Protein AF-A0A2D6LPU0-F1 (afdb_monomer)

Nearest PDB structures (foldseek):
  6i6k-assembly1_B  TM=5.327E-01  e=6.955E-02  Papaver somniferum
  7jpo-assembly1_E  TM=6.570E-01  e=1.022E+00  Homo sapiens
  8bv0-assembly2_C  TM=6.340E-01  e=9.589E-01  Solanum lycopersicum
  8s0d-assembly1_E  TM=5.247E-01  e=4.743E-01  Homo sapiens
  5aim-assembly2_B  TM=5.149E-01  e=5.391E-01  Saccharomyces cerevisiae

Structure (mmCIF, N/CA/C/O backbone):
data_AF-A0A2D6LPU0-F1
#
_entry.id   AF-A0A2D6LPU0-F1
#
loop_
_atom_site.group_PDB
_atom_site.id
_atom_site.type_symbol
_atom_site.label_atom_id
_atom_site.label_alt_id
_atom_site.label_comp_id
_atom_site.label_asym_id
_atom_site.label_entity_id
_atom_site.label_seq_id
_atom_site.pdbx_PDB_ins_code
_atom_site.Cartn_x
_atom_site.Cartn_y
_atom_site.Cartn_z
_atom_site.occupancy
_atom_site.B_iso_or_equiv
_atom_site.auth_seq_id
_atom_site.auth_comp_id
_atom_site.auth_asym_id
_atom_site.auth_atom_id
_atom_site.pdbx_PDB_model_num
ATOM 1 N N . MET A 1 1 ? 12.394 8.646 -29.395 1.00 45.28 1 MET A N 1
ATOM 2 C CA . MET A 1 1 ? 11.188 8.175 -28.687 1.00 45.28 1 MET A CA 1
ATOM 3 C C . MET A 1 1 ? 11.602 7.929 -27.256 1.00 45.28 1 MET A C 1
ATOM 5 O O . MET A 1 1 ? 12.440 7.063 -27.036 1.00 45.28 1 MET A O 1
ATOM 9 N N . GLU A 1 2 ? 11.132 8.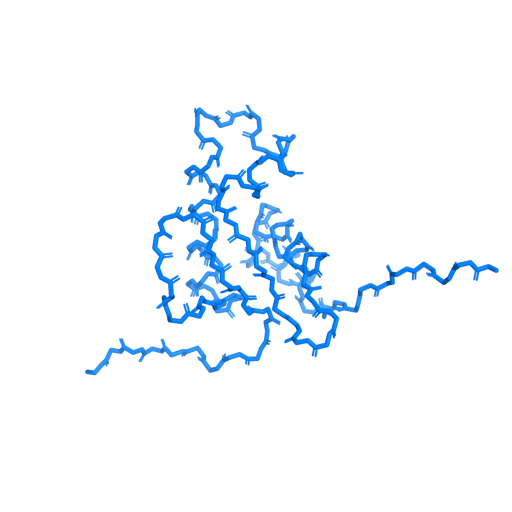753 -26.323 1.00 49.97 2 GLU A N 1
ATOM 10 C CA . GLU A 1 2 ? 11.327 8.480 -24.899 1.00 49.97 2 GLU A CA 1
ATOM 11 C C . GLU A 1 2 ? 10.611 7.172 -24.574 1.00 49.97 2 GLU A C 1
ATOM 13 O O . GLU A 1 2 ? 9.443 6.988 -24.912 1.00 49.97 2 GLU A O 1
ATOM 18 N N . ASN A 1 3 ? 11.354 6.228 -24.008 1.00 57.16 3 ASN A N 1
ATOM 19 C CA . ASN A 1 3 ? 10.808 4.956 -23.574 1.00 57.16 3 ASN A CA 1
ATOM 20 C C . ASN A 1 3 ? 9.830 5.268 -22.427 1.00 57.16 3 ASN A C 1
ATOM 22 O O . ASN A 1 3 ? 10.275 5.859 -21.440 1.00 57.16 3 ASN A O 1
ATOM 26 N N . PRO A 1 4 ? 8.523 4.967 -22.529 1.00 60.00 4 PRO A N 1
ATOM 27 C CA . PRO A 1 4 ? 7.623 5.200 -21.412 1.00 60.00 4 PRO A CA 1
ATOM 28 C C . PRO A 1 4 ? 8.135 4.386 -20.223 1.00 60.00 4 PRO A C 1
ATOM 30 O O . PRO A 1 4 ? 8.301 3.170 -20.328 1.00 60.00 4 PRO A O 1
ATOM 33 N N . ASN A 1 5 ? 8.433 5.064 -19.111 1.00 68.31 5 ASN A N 1
ATOM 34 C CA . ASN A 1 5 ? 8.839 4.414 -17.870 1.00 68.31 5 ASN A CA 1
ATOM 35 C C . ASN A 1 5 ? 7.723 3.449 -17.453 1.00 68.31 5 ASN A C 1
ATOM 37 O O . ASN A 1 5 ? 6.676 3.875 -16.967 1.00 68.31 5 ASN A O 1
ATOM 41 N N . PHE A 1 6 ? 7.922 2.157 -17.699 1.00 72.94 6 PHE A N 1
ATOM 42 C CA . PHE A 1 6 ? 6.966 1.122 -17.342 1.00 72.94 6 PHE A CA 1
ATOM 43 C C . PHE A 1 6 ? 7.362 0.494 -16.011 1.00 72.94 6 PHE A C 1
ATOM 45 O O . PHE A 1 6 ? 8.540 0.329 -15.693 1.00 72.94 6 PHE A O 1
ATOM 52 N N . ILE A 1 7 ? 6.352 0.124 -15.235 1.00 75.44 7 ILE A N 1
ATOM 53 C CA . ILE A 1 7 ? 6.516 -0.543 -13.949 1.00 75.44 7 ILE A CA 1
ATOM 54 C C . ILE A 1 7 ? 6.023 -1.970 -14.131 1.00 75.44 7 ILE A C 1
ATOM 56 O O . ILE A 1 7 ? 4.880 -2.198 -14.528 1.00 75.44 7 ILE A O 1
ATOM 60 N N . MET A 1 8 ? 6.889 -2.940 -13.849 1.00 78.44 8 MET A N 1
ATOM 61 C CA . MET A 1 8 ? 6.489 -4.342 -13.812 1.00 78.44 8 MET A CA 1
ATOM 62 C C . MET A 1 8 ? 5.819 -4.639 -12.474 1.00 78.44 8 MET A C 1
ATOM 64 O O . MET A 1 8 ? 6.423 -4.457 -11.421 1.00 78.44 8 MET A O 1
ATOM 68 N N . ILE A 1 9 ? 4.579 -5.120 -12.524 1.00 83.00 9 ILE A N 1
ATOM 69 C CA . ILE A 1 9 ? 3.790 -5.474 -11.342 1.00 83.00 9 ILE A CA 1
ATOM 70 C C . ILE A 1 9 ? 3.389 -6.946 -11.451 1.00 83.00 9 ILE A C 1
ATOM 72 O O . ILE A 1 9 ? 3.075 -7.439 -12.537 1.00 83.00 9 ILE A O 1
ATOM 76 N N . SER A 1 10 ? 3.416 -7.663 -10.327 1.00 84.69 10 SER A N 1
ATOM 77 C CA . SER A 1 10 ? 3.000 -9.066 -10.275 1.00 84.69 10 SER A CA 1
ATOM 78 C C . SER A 1 10 ? 1.510 -9.215 -10.590 1.00 84.69 10 SER A C 1
ATOM 80 O O . SER A 1 10 ? 0.682 -8.482 -10.049 1.00 84.69 10 SER A O 1
ATOM 82 N N . ARG A 1 11 ? 1.157 -10.222 -11.402 1.00 87.69 11 ARG A N 1
ATOM 83 C CA . ARG A 1 11 ? -0.247 -10.577 -11.691 1.00 87.69 11 ARG A CA 1
ATOM 84 C C . ARG A 1 11 ? -1.029 -10.922 -10.425 1.00 87.69 11 ARG A C 1
ATOM 86 O O . ARG A 1 11 ? -2.202 -10.580 -10.337 1.00 87.69 11 ARG A O 1
ATOM 93 N N . GLN A 1 12 ? -0.338 -11.478 -9.426 1.00 89.38 12 GLN A N 1
ATOM 94 C CA . GLN A 1 12 ? -0.910 -11.805 -8.123 1.00 89.38 12 GLN A CA 1
ATOM 95 C C . GLN A 1 12 ? -1.626 -10.603 -7.498 1.00 89.38 12 GLN A C 1
ATOM 97 O O . GLN A 1 12 ? -2.669 -10.774 -6.886 1.00 89.38 12 GLN A O 1
A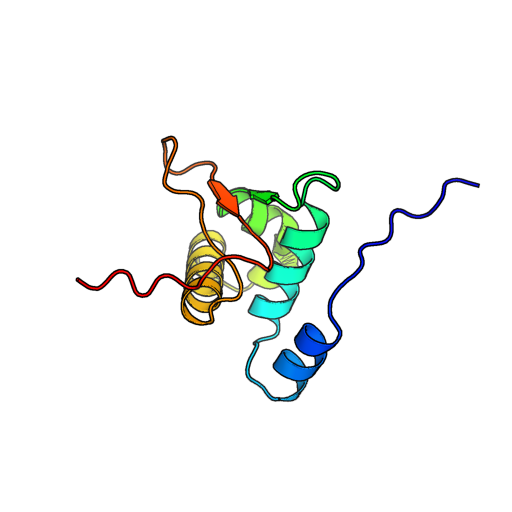TOM 102 N N . LEU A 1 13 ? -1.122 -9.380 -7.706 1.00 90.38 13 LEU A N 1
ATOM 103 C CA . LEU A 1 13 ? -1.741 -8.176 -7.155 1.00 90.38 13 LEU A CA 1
ATOM 104 C C . LEU A 1 13 ? -3.170 -7.963 -7.678 1.00 90.38 13 LEU A C 1
ATOM 106 O O . LEU A 1 13 ? -4.054 -7.551 -6.926 1.00 90.38 13 LEU A O 1
ATOM 110 N N . PHE A 1 14 ? -3.398 -8.257 -8.959 1.00 92.12 14 PHE A N 1
ATOM 111 C CA . PHE A 1 14 ? -4.731 -8.200 -9.546 1.00 92.12 14 PHE A CA 1
ATOM 112 C C . PHE A 1 14 ? -5.607 -9.343 -9.033 1.00 92.12 14 PHE A C 1
ATOM 114 O O . PHE A 1 14 ? -6.754 -9.101 -8.665 1.00 92.12 14 PHE A O 1
ATOM 121 N N . ASP A 1 15 ? -5.063 -10.556 -8.938 1.00 94.81 15 ASP A N 1
ATOM 122 C CA . ASP A 1 15 ? -5.791 -11.720 -8.420 1.00 94.81 15 ASP A CA 1
ATOM 123 C C . ASP A 1 15 ? -6.230 -11.511 -6.959 1.00 94.81 15 ASP A C 1
ATOM 125 O O . ASP A 1 15 ? -7.346 -11.861 -6.571 1.00 94.81 15 ASP A O 1
ATOM 129 N N . ASP A 1 16 ? -5.392 -10.869 -6.144 1.00 94.00 16 ASP A N 1
ATOM 130 C CA . ASP A 1 16 ? -5.695 -10.525 -4.753 1.00 94.00 16 ASP A CA 1
ATOM 131 C C . ASP A 1 16 ? -6.815 -9.483 -4.646 1.00 94.00 16 ASP A C 1
ATOM 133 O O . ASP A 1 16 ? -7.663 -9.565 -3.758 1.00 94.00 16 ASP A O 1
ATOM 137 N N . TYR A 1 17 ? -6.850 -8.508 -5.554 1.00 95.75 17 TYR A N 1
ATOM 138 C CA . TYR A 1 17 ? -7.959 -7.561 -5.641 1.00 95.75 17 TYR A CA 1
ATOM 139 C C . TYR A 1 17 ? -9.245 -8.251 -6.112 1.00 95.75 17 TYR A C 1
ATOM 141 O O . TYR A 1 17 ? -10.285 -8.128 -5.466 1.00 95.75 17 TYR A O 1
ATOM 149 N N . ALA A 1 18 ? -9.169 -9.032 -7.192 1.00 96.31 18 ALA A N 1
ATOM 150 C CA . ALA A 1 18 ? -10.311 -9.736 -7.769 1.00 96.31 18 ALA A CA 1
ATOM 151 C C . ALA A 1 18 ? -10.935 -10.748 -6.792 1.00 96.31 18 ALA A C 1
ATOM 153 O O . ALA A 1 18 ? -12.149 -10.938 -6.785 1.00 96.31 18 ALA A O 1
ATOM 154 N N . SER A 1 19 ? -10.119 -11.365 -5.935 1.00 96.31 19 SER A N 1
ATOM 155 C CA . SER A 1 19 ? -10.565 -12.287 -4.883 1.00 96.31 19 SER A CA 1
ATOM 156 C C . SER A 1 19 ? -10.993 -11.599 -3.579 1.00 96.31 19 SER A C 1
ATOM 158 O O . SER A 1 19 ? -11.387 -12.280 -2.632 1.00 96.31 19 SER A O 1
ATOM 160 N N . GLY A 1 20 ? -10.926 -10.265 -3.500 1.00 95.56 20 GLY A N 1
ATOM 161 C CA . GLY A 1 20 ? -11.320 -9.487 -2.321 1.00 95.56 20 GLY A CA 1
ATOM 162 C C . GLY A 1 20 ? -10.303 -9.490 -1.174 1.00 95.56 20 GLY A C 1
ATOM 163 O O . GLY A 1 20 ? -10.595 -8.982 -0.091 1.00 95.56 20 GLY A O 1
ATOM 164 N N . GLN A 1 21 ? -9.097 -10.025 -1.384 1.00 95.19 21 GLN A N 1
ATOM 165 C CA . GLN A 1 21 ? -8.004 -9.931 -0.412 1.00 95.19 21 GLN A CA 1
ATOM 166 C C . GLN A 1 21 ? -7.431 -8.513 -0.320 1.00 95.19 21 GLN A C 1
ATOM 168 O O . GLN A 1 21 ? -6.901 -8.141 0.733 1.00 95.19 21 GLN A O 1
ATOM 173 N N . LEU A 1 22 ? -7.550 -7.718 -1.387 1.00 96.06 22 LEU A N 1
ATOM 174 C CA . LEU A 1 22 ? -7.224 -6.293 -1.408 1.00 96.06 22 LEU A CA 1
ATOM 175 C C . LEU A 1 22 ? -8.461 -5.443 -1.682 1.00 96.06 22 LEU A C 1
ATOM 177 O O . LEU A 1 22 ? -9.262 -5.745 -2.563 1.00 96.06 22 LEU A O 1
ATOM 181 N N . THR A 1 23 ? -8.588 -4.339 -0.954 1.00 97.12 23 THR A N 1
ATOM 182 C CA . THR A 1 23 ? -9.542 -3.281 -1.291 1.00 97.12 23 THR A CA 1
ATOM 183 C C . THR A 1 23 ? -9.010 -2.429 -2.445 1.00 97.12 23 THR A C 1
ATOM 185 O O . THR A 1 23 ? -7.817 -2.435 -2.754 1.00 97.12 23 THR A O 1
ATOM 188 N N . ALA A 1 24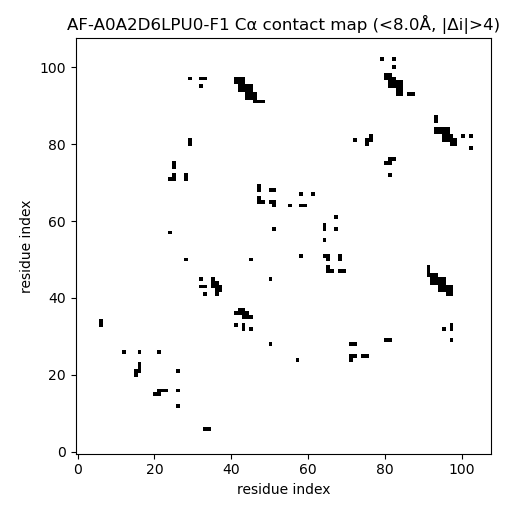 ? -9.888 -1.642 -3.071 1.00 95.75 24 ALA A N 1
ATOM 189 C CA . ALA A 1 24 ? -9.469 -0.683 -4.093 1.00 95.75 24 ALA A CA 1
ATOM 190 C C . ALA A 1 24 ? -8.448 0.334 -3.545 1.00 95.75 24 ALA A C 1
ATOM 192 O O . ALA A 1 24 ? -7.470 0.644 -4.217 1.00 95.75 24 ALA A O 1
ATOM 193 N N . GLU A 1 25 ? -8.630 0.806 -2.306 1.00 96.50 25 GLU A N 1
ATOM 194 C CA . GLU A 1 25 ? -7.696 1.745 -1.667 1.00 96.50 25 GLU A CA 1
ATOM 195 C C . GLU A 1 25 ? -6.319 1.117 -1.444 1.00 96.50 25 GLU A C 1
ATOM 197 O O . GLU A 1 25 ? -5.293 1.746 -1.697 1.00 96.50 25 GLU A O 1
ATOM 202 N N . GLU A 1 26 ? -6.297 -0.138 -0.996 1.00 96.25 26 GLU A N 1
ATOM 203 C CA . GLU A 1 26 ? -5.068 -0.903 -0.794 1.00 96.25 26 GLU A CA 1
ATOM 204 C C . GLU A 1 26 ? -4.318 -1.120 -2.109 1.00 96.25 26 GLU A C 1
ATOM 206 O O . GLU A 1 26 ? -3.107 -0.902 -2.165 1.00 96.25 26 GLU A O 1
ATOM 211 N N . LEU A 1 27 ? -5.033 -1.497 -3.173 1.00 95.50 27 LEU A N 1
ATOM 212 C CA . LEU A 1 27 ? -4.457 -1.666 -4.503 1.00 95.50 27 LEU A CA 1
ATOM 213 C C . LEU A 1 27 ? -3.845 -0.357 -5.014 1.00 95.50 27 LEU A C 1
ATOM 215 O O . LEU A 1 27 ? -2.686 -0.343 -5.423 1.00 95.50 27 LEU A O 1
ATOM 219 N N . VAL A 1 28 ? -4.595 0.747 -4.963 1.00 95.94 28 VAL A N 1
ATOM 220 C CA . VAL A 1 28 ? -4.118 2.046 -5.459 1.00 95.94 28 VAL A CA 1
ATOM 221 C C . VAL A 1 28 ? -2.903 2.528 -4.668 1.00 95.94 28 VAL A C 1
ATOM 223 O O . VAL A 1 28 ? -1.951 3.018 -5.272 1.00 95.94 28 VAL A O 1
ATOM 226 N N . ILE A 1 29 ? -2.876 2.335 -3.346 1.00 95.38 29 ILE A N 1
ATOM 227 C CA . ILE A 1 29 ? -1.695 2.668 -2.542 1.00 95.38 29 ILE A CA 1
ATOM 228 C C . ILE A 1 29 ? -0.490 1.806 -2.934 1.00 95.38 29 ILE A C 1
ATOM 230 O O . ILE A 1 29 ? 0.596 2.354 -3.097 1.00 95.38 29 ILE A O 1
ATOM 234 N N . ILE A 1 30 ? -0.643 0.493 -3.150 1.00 93.31 30 ILE A N 1
ATOM 235 C CA . ILE A 1 30 ? 0.470 -0.350 -3.625 1.00 93.31 30 ILE A CA 1
ATOM 236 C C . ILE A 1 30 ? 1.005 0.159 -4.971 1.00 93.31 30 ILE A C 1
ATOM 238 O O . ILE A 1 30 ? 2.216 0.304 -5.138 1.00 93.31 30 ILE A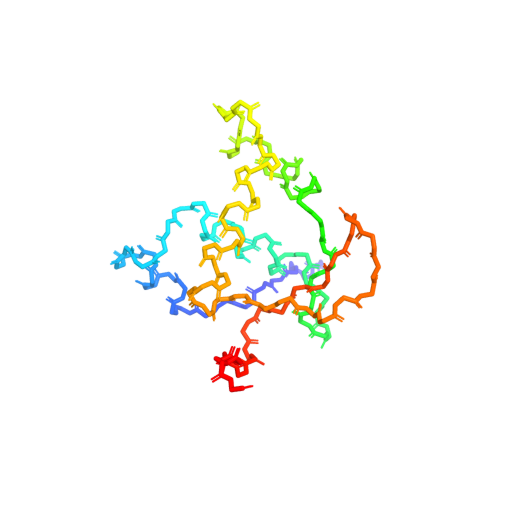 O 1
ATOM 242 N N . LEU A 1 31 ? 0.118 0.465 -5.921 1.00 92.69 31 LEU A N 1
ATOM 243 C CA . LEU A 1 31 ? 0.502 0.992 -7.233 1.00 92.69 31 LEU A CA 1
ATOM 244 C C . LEU A 1 31 ? 1.215 2.347 -7.122 1.00 92.69 31 LEU A C 1
ATOM 246 O O . LEU A 1 31 ? 2.223 2.572 -7.792 1.00 92.69 31 LEU A O 1
ATOM 250 N N . HIS A 1 32 ? 0.735 3.231 -6.244 1.00 93.81 32 HIS A N 1
ATOM 251 C CA . HIS A 1 32 ? 1.377 4.515 -5.957 1.00 93.81 32 HIS A CA 1
ATOM 252 C C . HIS A 1 32 ? 2.779 4.334 -5.367 1.00 93.81 32 HIS A C 1
ATOM 254 O O . HIS A 1 32 ? 3.718 5.004 -5.797 1.00 93.81 32 HIS A O 1
ATOM 260 N N . LEU A 1 33 ? 2.954 3.384 -4.447 1.00 91.56 33 LEU A N 1
ATOM 261 C CA . LEU A 1 33 ? 4.267 3.058 -3.897 1.00 91.56 33 LEU A CA 1
ATOM 262 C C . LEU A 1 33 ? 5.212 2.552 -4.991 1.00 91.56 33 LEU A C 1
ATOM 264 O O . LEU A 1 33 ? 6.350 3.010 -5.047 1.00 91.56 33 LEU A O 1
ATOM 268 N N . PHE A 1 34 ? 4.752 1.677 -5.893 1.00 89.31 34 PHE A N 1
ATOM 269 C CA . PHE A 1 34 ? 5.561 1.217 -7.027 1.00 89.31 34 PHE A CA 1
ATOM 270 C C . PHE A 1 34 ? 5.969 2.377 -7.941 1.00 89.31 34 PHE A C 1
ATOM 272 O O . PHE A 1 34 ? 7.105 2.427 -8.401 1.00 89.31 34 PHE A O 1
ATOM 279 N N . TYR A 1 35 ? 5.068 3.335 -8.161 1.00 88.69 35 TYR A N 1
ATOM 280 C CA . TYR A 1 35 ? 5.350 4.541 -8.937 1.00 88.69 35 TYR A CA 1
ATOM 281 C C . TYR A 1 35 ? 6.392 5.456 -8.282 1.00 88.69 35 TYR A C 1
ATOM 283 O O . TYR A 1 35 ? 7.200 6.074 -8.971 1.00 88.69 35 TYR A O 1
ATOM 291 N N . LYS A 1 36 ? 6.406 5.531 -6.948 1.00 89.12 36 LYS A N 1
ATOM 292 C CA . LYS A 1 36 ? 7.389 6.313 -6.181 1.00 89.12 36 LYS A CA 1
ATOM 293 C C . LYS A 1 36 ? 8.675 5.545 -5.876 1.00 89.12 36 LYS A C 1
ATOM 295 O O . LYS A 1 36 ? 9.607 6.136 -5.325 1.00 89.12 36 LYS A O 1
ATOM 300 N N . ALA A 1 37 ? 8.724 4.250 -6.174 1.00 87.00 37 ALA A N 1
ATOM 301 C CA . ALA A 1 37 ? 9.865 3.417 -5.852 1.00 87.00 37 ALA A CA 1
ATOM 302 C C . ALA A 1 37 ? 11.075 3.779 -6.719 1.00 8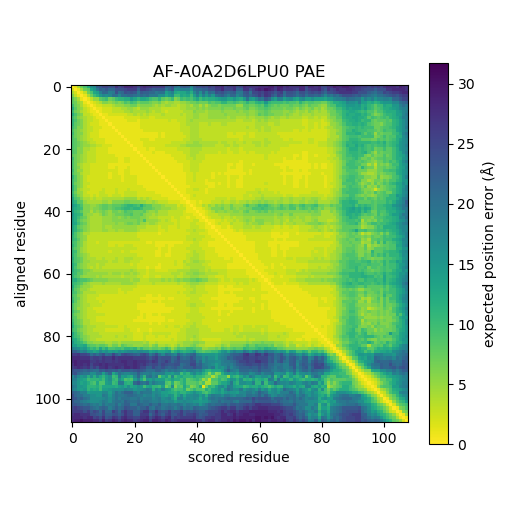7.00 37 ALA A C 1
ATOM 304 O O . ALA A 1 37 ? 10.975 4.025 -7.920 1.00 87.00 37 ALA A O 1
ATOM 305 N N . ASN A 1 38 ? 12.254 3.780 -6.107 1.00 83.31 38 ASN A N 1
ATOM 306 C CA . ASN A 1 38 ? 13.500 3.868 -6.846 1.00 83.31 38 ASN A CA 1
ATOM 307 C C . ASN A 1 38 ? 13.694 2.586 -7.676 1.00 83.31 38 ASN A C 1
ATOM 309 O O . ASN A 1 38 ? 13.629 1.486 -7.135 1.00 83.31 38 ASN A O 1
ATOM 313 N N . ILE A 1 39 ? 13.975 2.727 -8.973 1.00 73.06 39 ILE A N 1
ATOM 314 C CA . ILE A 1 39 ? 14.087 1.598 -9.917 1.00 73.06 39 ILE A CA 1
ATOM 315 C C . ILE A 1 39 ? 15.195 0.609 -9.517 1.00 73.06 39 ILE A C 1
ATOM 317 O O . ILE A 1 39 ? 15.078 -0.586 -9.769 1.00 73.06 39 ILE A O 1
ATOM 321 N N . VAL A 1 40 ? 16.270 1.094 -8.887 1.00 72.06 40 VAL A N 1
ATOM 322 C CA . VAL A 1 40 ? 17.430 0.275 -8.509 1.00 72.06 40 VAL A CA 1
ATOM 323 C C . VAL A 1 40 ? 17.186 -0.453 -7.189 1.00 72.06 40 VAL A C 1
ATOM 325 O O . VAL A 1 40 ? 17.488 -1.638 -7.081 1.00 72.06 40 VAL A O 1
ATOM 328 N N . SER A 1 41 ? 16.653 0.236 -6.176 1.00 75.50 41 SER A N 1
ATOM 329 C CA . SER A 1 41 ? 16.476 -0.345 -4.836 1.00 75.50 41 SER A CA 1
ATOM 330 C C . SER A 1 41 ? 15.097 -0.961 -4.591 1.00 75.50 41 SER A C 1
ATOM 332 O O . SER A 1 41 ? 14.937 -1.708 -3.629 1.00 75.50 41 SER A O 1
ATOM 334 N N . GLY A 1 42 ? 14.096 -0.636 -5.414 1.00 74.94 42 GLY A N 1
ATOM 335 C CA . GLY A 1 42 ? 12.699 -1.029 -5.214 1.00 74.94 42 GLY A CA 1
ATOM 336 C C . GLY A 1 42 ? 12.024 -0.360 -4.010 1.00 74.94 42 GLY A C 1
ATOM 337 O O . GLY A 1 42 ? 10.930 -0.763 -3.621 1.00 74.94 42 GLY A O 1
ATOM 338 N N . ARG A 1 43 ? 12.665 0.645 -3.394 1.00 82.06 43 ARG A N 1
ATOM 339 C CA . ARG A 1 43 ? 12.175 1.302 -2.173 1.00 82.06 43 ARG A CA 1
ATOM 340 C C . ARG A 1 43 ? 11.454 2.602 -2.484 1.00 82.06 43 ARG A C 1
ATOM 342 O O . ARG A 1 43 ? 11.956 3.413 -3.264 1.00 82.06 43 ARG A O 1
ATOM 349 N N . ALA A 1 44 ? 10.330 2.836 -1.817 1.00 85.50 44 ALA A N 1
ATOM 350 C CA . ALA A 1 44 ? 9.577 4.082 -1.908 1.00 85.50 44 ALA A CA 1
ATOM 351 C C . ALA A 1 44 ? 9.748 4.911 -0.628 1.00 85.50 44 ALA A C 1
ATOM 353 O O . ALA A 1 44 ? 9.330 4.497 0.450 1.00 85.50 44 ALA A O 1
ATOM 354 N N . GLY A 1 45 ? 10.352 6.096 -0.735 1.00 85.56 45 GLY A N 1
ATOM 355 C CA . GL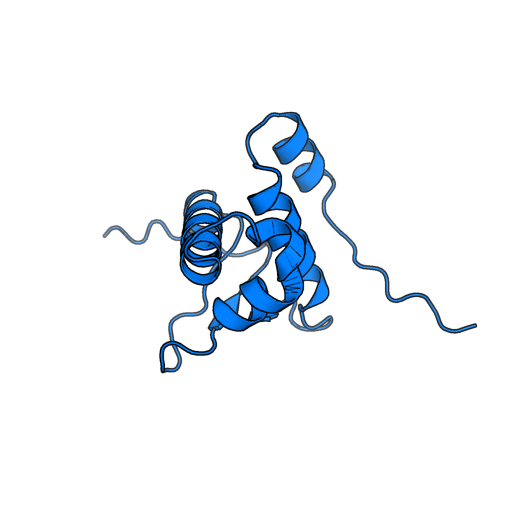Y A 1 45 ? 10.470 7.036 0.383 1.00 85.56 45 GLY A CA 1
ATOM 356 C C . GLY A 1 45 ? 9.256 7.959 0.456 1.00 85.56 45 GLY A C 1
ATOM 357 O O . GLY A 1 45 ? 9.250 8.999 -0.203 1.00 85.56 45 GLY A O 1
ATOM 358 N N . VAL A 1 46 ? 8.255 7.612 1.265 1.00 88.12 46 VAL A N 1
ATOM 359 C CA . VAL A 1 46 ? 6.972 8.334 1.344 1.00 88.12 46 VAL A CA 1
ATOM 360 C C . VAL A 1 46 ? 6.628 8.753 2.774 1.00 88.12 46 VAL A C 1
ATOM 362 O O . VAL A 1 46 ? 7.256 8.342 3.746 1.00 88.12 46 VAL A O 1
ATOM 365 N N . ASN A 1 47 ? 5.610 9.596 2.922 1.00 88.44 47 ASN A N 1
ATOM 366 C CA . ASN A 1 47 ? 4.937 9.828 4.197 1.00 88.44 47 ASN A CA 1
ATOM 367 C C . ASN A 1 47 ? 3.420 9.909 3.996 1.00 88.44 47 ASN A C 1
ATOM 369 O O . ASN A 1 47 ? 2.950 10.167 2.887 1.00 88.44 47 ASN A O 1
ATOM 373 N N . TYR A 1 48 ? 2.649 9.726 5.069 1.00 91.62 48 TYR A N 1
ATOM 374 C CA . TYR A 1 48 ? 1.186 9.690 4.979 1.00 91.62 48 TYR A CA 1
ATOM 375 C C . TYR A 1 48 ? 0.582 10.965 4.381 1.00 91.62 48 TYR A C 1
ATOM 377 O O . TYR A 1 48 ? -0.389 10.877 3.638 1.00 91.62 48 TYR A O 1
ATOM 385 N N . GLN A 1 49 ? 1.166 12.135 4.662 1.00 92.88 49 GLN A N 1
ATOM 386 C CA . GLN A 1 49 ? 0.692 13.405 4.114 1.00 92.88 49 GLN A CA 1
ATOM 387 C C . GLN A 1 49 ? 0.895 13.473 2.597 1.00 92.88 49 GLN A C 1
ATOM 389 O O . GLN A 1 49 ? -0.026 13.820 1.871 1.00 92.88 49 GLN A O 1
ATOM 394 N N . SER A 1 50 ? 2.081 13.107 2.111 1.00 91.94 50 SER A N 1
ATOM 395 C CA . SER A 1 50 ? 2.413 13.099 0.685 1.00 91.94 50 SER A CA 1
ATOM 396 C C . SER A 1 50 ? 1.546 12.114 -0.090 1.00 91.94 50 SER A C 1
ATOM 398 O O . SER A 1 50 ? 1.062 12.455 -1.157 1.00 91.94 50 SER A O 1
ATOM 400 N N . VAL A 1 51 ? 1.272 10.934 0.476 1.00 94.69 51 VAL A N 1
ATOM 401 C CA . VAL A 1 51 ? 0.378 9.949 -0.144 1.00 94.69 51 VAL A CA 1
ATOM 402 C C . VAL A 1 51 ? -1.060 10.467 -0.170 1.00 94.69 51 VAL A C 1
ATOM 404 O O . VAL A 1 51 ? -1.728 10.334 -1.187 1.00 94.69 51 VAL A O 1
ATOM 407 N N . ALA A 1 52 ? -1.533 11.097 0.912 1.00 95.31 52 ALA A N 1
ATOM 408 C CA . ALA A 1 52 ? -2.871 11.685 0.950 1.00 95.31 52 ALA A CA 1
ATOM 409 C C . ALA A 1 52 ? -3.039 12.824 -0.066 1.00 95.31 52 ALA A C 1
ATOM 411 O O . ALA A 1 52 ? -4.101 12.933 -0.665 1.00 95.31 52 ALA A O 1
ATOM 412 N N . ASN A 1 53 ? -2.000 13.638 -0.271 1.00 95.50 53 ASN A N 1
ATOM 413 C CA . ASN A 1 53 ? -2.010 14.715 -1.259 1.00 95.50 53 ASN A CA 1
ATOM 414 C C . ASN A 1 53 ? -1.940 14.166 -2.693 1.00 95.50 53 ASN A C 1
ATOM 416 O O . ASN A 1 53 ? -2.696 14.599 -3.552 1.00 95.50 53 ASN A O 1
ATOM 420 N N . ASP A 1 54 ? -1.064 13.192 -2.954 1.00 95.94 54 ASP A N 1
ATOM 421 C CA . ASP A 1 54 ? -0.926 12.578 -4.281 1.00 95.94 54 ASP A CA 1
ATOM 422 C C . ASP A 1 54 ? -2.191 11.806 -4.702 1.00 95.94 54 ASP A C 1
ATOM 424 O O . ASP A 1 54 ? -2.464 11.662 -5.892 1.00 95.94 54 ASP A O 1
ATOM 428 N N . LEU A 1 55 ? -2.952 11.293 -3.729 1.00 96.12 55 LEU A N 1
ATOM 429 C CA . LEU A 1 55 ? -4.190 10.533 -3.918 1.00 96.12 55 LEU A CA 1
ATOM 430 C C . LEU A 1 55 ? -5.414 11.298 -3.388 1.00 96.12 55 LEU A C 1
ATOM 432 O O . LEU A 1 55 ? -6.358 10.680 -2.888 1.00 96.12 55 LEU A O 1
ATOM 436 N N . GLU A 1 56 ? -5.405 12.631 -3.474 1.00 95.12 56 GLU A N 1
ATOM 437 C CA . GLU A 1 56 ? -6.456 13.487 -2.909 1.00 95.12 56 GLU A CA 1
ATOM 438 C C . GLU A 1 56 ? -7.853 13.053 -3.368 1.00 95.12 56 GLU A C 1
ATOM 440 O O . GLU A 1 56 ? -8.747 12.882 -2.545 1.00 95.12 56 GLU A O 1
ATOM 445 N N . ASP A 1 57 ? -8.028 12.763 -4.657 1.00 95.62 57 ASP A N 1
ATOM 446 C CA . ASP A 1 57 ? -9.316 12.340 -5.212 1.00 95.62 57 ASP A CA 1
ATOM 447 C C . ASP A 1 57 ? -9.846 11.023 -4.641 1.00 95.62 57 ASP A C 1
ATOM 449 O O . ASP A 1 57 ? -11.060 10.861 -4.493 1.00 95.62 57 ASP A O 1
ATOM 453 N N . LEU A 1 58 ? -8.950 10.092 -4.302 1.00 95.75 58 LEU A N 1
ATOM 454 C CA . LEU A 1 58 ? -9.319 8.826 -3.672 1.00 95.75 58 LEU A CA 1
ATOM 455 C C . LEU A 1 58 ? -9.806 9.061 -2.239 1.00 95.75 58 LEU A C 1
ATOM 457 O O . LEU A 1 58 ? -10.747 8.409 -1.789 1.00 95.75 58 LEU A O 1
ATOM 461 N N . PHE A 1 59 ? -9.184 10.006 -1.529 1.00 94.75 59 PHE A N 1
ATOM 462 C CA . PHE A 1 59 ? -9.442 10.234 -0.110 1.00 94.75 59 PHE A CA 1
ATOM 463 C C . PHE A 1 59 ? -10.290 11.478 0.210 1.00 94.75 59 PHE A C 1
ATOM 465 O O . PHE A 1 59 ? -10.568 11.725 1.385 1.00 94.75 59 PHE A O 1
ATOM 472 N N . LYS A 1 60 ? -10.767 12.232 -0.789 1.00 92.62 60 LYS A N 1
ATOM 473 C CA . LYS A 1 60 ? -11.470 13.520 -0.607 1.00 92.62 60 LYS A CA 1
ATOM 474 C C . LYS A 1 60 ? -12.721 13.464 0.266 1.00 92.62 60 LYS A C 1
ATOM 476 O O . LYS A 1 60 ? -13.066 14.442 0.919 1.00 92.62 60 LYS A O 1
ATOM 481 N N . ASN A 1 61 ? -13.395 12.315 0.304 1.00 94.06 61 ASN A N 1
ATOM 482 C CA . ASN A 1 61 ? -14.619 12.133 1.088 1.00 94.06 61 ASN A CA 1
ATOM 483 C C . ASN A 1 61 ? -14.344 11.789 2.563 1.00 94.06 61 ASN A C 1
ATOM 485 O O . ASN A 1 61 ? -15.273 11.722 3.370 1.00 94.06 61 ASN A O 1
ATOM 489 N N . TYR A 1 62 ? -13.085 11.563 2.946 1.00 93.75 62 TYR A N 1
ATOM 490 C CA . TYR A 1 62 ? -12.724 11.281 4.328 1.00 93.75 62 TYR A CA 1
ATOM 491 C C . TYR A 1 62 ? -12.509 12.574 5.110 1.00 93.75 62 TYR A C 1
ATOM 493 O O . TYR A 1 62 ? -11.739 13.440 4.714 1.00 93.75 62 TYR A O 1
ATOM 501 N N . LYS A 1 63 ? -13.090 12.650 6.315 1.00 93.56 63 LYS A N 1
ATOM 502 C CA . LYS A 1 63 ? -12.865 13.761 7.262 1.00 93.56 63 LYS A CA 1
ATOM 503 C C . LYS A 1 63 ? -11.378 13.988 7.583 1.00 93.56 63 LYS A C 1
ATOM 505 O O . LYS A 1 63 ? -10.984 15.096 7.931 1.00 93.56 63 LYS A O 1
ATOM 510 N N . ASN A 1 64 ? -10.566 12.932 7.532 1.00 95.25 64 ASN A N 1
ATOM 511 C CA . ASN A 1 64 ? -9.119 13.006 7.716 1.00 95.25 64 ASN A CA 1
ATOM 512 C C . ASN A 1 64 ? -8.418 12.044 6.733 1.00 95.25 64 ASN A C 1
ATOM 514 O O . ASN A 1 64 ? -8.228 10.870 7.075 1.00 95.25 64 ASN A O 1
ATOM 518 N N . PRO A 1 65 ? -8.044 12.526 5.531 1.00 95.31 65 PRO A N 1
ATOM 519 C CA . PRO A 1 65 ? -7.393 11.725 4.491 1.00 95.31 65 PRO A CA 1
ATOM 520 C C . PRO A 1 65 ? -6.089 11.069 4.958 1.00 95.31 65 PRO A C 1
ATOM 522 O O . PRO A 1 65 ? -5.869 9.883 4.738 1.00 95.31 65 PRO A O 1
ATOM 525 N N . VAL A 1 66 ? -5.256 11.804 5.700 1.00 95.00 66 VAL A N 1
ATOM 526 C CA . VAL A 1 66 ? -3.959 11.321 6.209 1.00 95.00 66 VAL A CA 1
ATOM 527 C C . VAL A 1 66 ? -4.139 10.137 7.159 1.00 95.00 66 VAL A C 1
ATOM 529 O O . VAL A 1 66 ? -3.411 9.146 7.089 1.00 95.00 66 VAL A O 1
ATOM 532 N N . ASN A 1 67 ? -5.134 10.211 8.044 1.00 94.75 67 ASN A N 1
ATOM 533 C CA . ASN A 1 67 ? -5.458 9.110 8.944 1.00 94.75 67 ASN A CA 1
ATOM 534 C C . ASN A 1 67 ? -6.016 7.899 8.186 1.00 94.75 67 ASN A C 1
ATOM 536 O O . ASN A 1 67 ? -5.734 6.764 8.569 1.00 94.75 67 ASN A O 1
ATOM 540 N N . GLN A 1 68 ? -6.789 8.119 7.120 1.00 96.25 68 GLN A N 1
ATOM 541 C CA . GLN A 1 68 ? -7.269 7.022 6.285 1.00 96.25 68 GLN A CA 1
ATOM 542 C C . GLN A 1 68 ? -6.108 6.327 5.568 1.00 96.25 68 GLN A C 1
ATOM 544 O O . GLN A 1 68 ? -5.989 5.108 5.663 1.00 96.25 68 GLN A O 1
ATOM 549 N N . VAL A 1 69 ? -5.186 7.086 4.969 1.00 95.81 69 VAL A N 1
ATOM 550 C CA . VAL A 1 69 ? -3.950 6.542 4.386 1.00 95.81 69 VAL A CA 1
ATOM 551 C C . VAL A 1 69 ? -3.180 5.708 5.410 1.00 95.81 69 VAL A C 1
ATOM 553 O O . VAL A 1 69 ? -2.791 4.582 5.113 1.00 95.81 69 VAL A O 1
ATOM 556 N N . ASN A 1 70 ? -3.000 6.213 6.634 1.00 94.38 70 ASN A N 1
ATOM 557 C CA . ASN A 1 70 ? -2.340 5.463 7.705 1.00 94.38 70 ASN A CA 1
ATOM 558 C C . ASN A 1 70 ? -3.047 4.122 7.992 1.00 94.38 70 ASN A C 1
ATOM 560 O O . ASN A 1 70 ? -2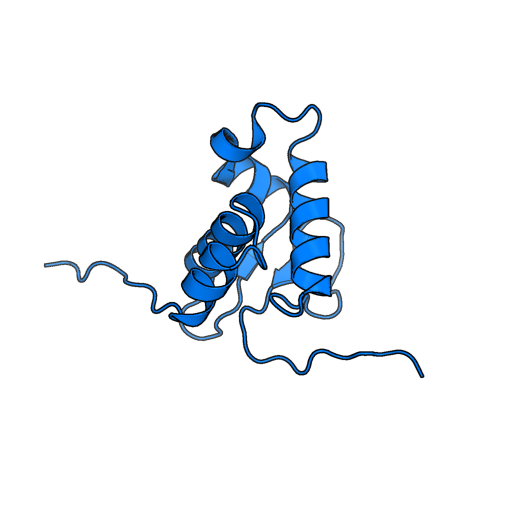.393 3.085 8.081 1.00 94.38 70 ASN A O 1
ATOM 564 N N . LYS A 1 71 ? -4.384 4.105 8.080 1.00 95.12 71 LYS A N 1
ATOM 565 C CA . LYS A 1 71 ? -5.150 2.861 8.274 1.00 95.12 71 LYS A CA 1
ATOM 566 C C . LYS A 1 71 ? -4.943 1.867 7.133 1.00 95.12 71 LYS A C 1
ATOM 568 O O . LYS A 1 71 ? -4.745 0.684 7.405 1.00 95.12 71 LYS A O 1
ATOM 573 N N . VAL A 1 72 ? -4.963 2.336 5.886 1.00 96.31 72 VAL A N 1
ATOM 574 C CA . VAL A 1 72 ? -4.753 1.479 4.711 1.00 96.31 72 VAL A CA 1
ATOM 575 C C . VAL A 1 72 ? -3.331 0.915 4.704 1.00 96.31 72 VAL A C 1
ATOM 577 O O . VAL A 1 72 ? -3.152 -0.292 4.578 1.00 96.31 72 VAL A O 1
ATOM 580 N N . MET A 1 73 ? -2.319 1.748 4.950 1.00 92.81 73 MET A N 1
ATOM 581 C CA . MET A 1 73 ? -0.918 1.323 5.046 1.00 92.81 73 MET A CA 1
ATOM 582 C C . MET A 1 73 ? -0.699 0.289 6.166 1.00 92.81 73 MET A C 1
ATOM 584 O O . MET A 1 73 ? -0.002 -0.704 5.971 1.00 92.81 73 MET A O 1
ATOM 588 N N . LEU A 1 74 ? -1.347 0.454 7.324 1.00 91.38 74 LEU A N 1
ATOM 589 C CA . LEU A 1 74 ? -1.317 -0.544 8.401 1.00 91.38 74 LEU A CA 1
ATOM 590 C C . LEU A 1 74 ? -2.034 -1.848 8.022 1.00 91.38 74 LEU A C 1
ATOM 592 O O . LEU A 1 74 ? -1.603 -2.922 8.442 1.00 91.38 74 LEU A O 1
ATOM 596 N N . SER A 1 75 ? -3.115 -1.776 7.243 1.00 94.06 75 SER A N 1
ATOM 597 C CA . SER A 1 75 ? -3.789 -2.964 6.702 1.00 94.06 75 SER A CA 1
ATOM 598 C C . SER A 1 75 ? -2.871 -3.728 5.743 1.00 94.06 75 SER A C 1
ATOM 600 O O . SER A 1 75 ? -2.680 -4.934 5.898 1.00 94.06 75 SER A O 1
ATOM 602 N N . LEU A 1 76 ? -2.206 -3.017 4.830 1.00 92.75 76 LEU A N 1
ATOM 603 C CA . LEU A 1 76 ? -1.217 -3.581 3.909 1.00 92.75 76 LEU A CA 1
ATOM 604 C C . LEU A 1 76 ? -0.037 -4.232 4.639 1.00 92.75 76 LEU A C 1
ATOM 606 O O . LEU A 1 76 ? 0.391 -5.323 4.255 1.00 92.75 76 LEU A O 1
ATOM 610 N N . LEU A 1 77 ? 0.453 -3.605 5.714 1.00 89.00 77 LEU A N 1
ATOM 611 C CA . LEU A 1 77 ? 1.490 -4.179 6.573 1.00 89.00 77 LEU A CA 1
ATOM 612 C C . LEU A 1 77 ? 1.023 -5.510 7.185 1.00 89.00 77 LEU A C 1
ATOM 614 O O . LEU A 1 77 ? 1.734 -6.509 7.107 1.00 89.00 77 LEU A O 1
ATOM 618 N N . LYS A 1 78 ? -0.191 -5.552 7.754 1.00 88.88 78 LYS A N 1
ATOM 619 C CA . LYS A 1 78 ? -0.771 -6.780 8.335 1.00 88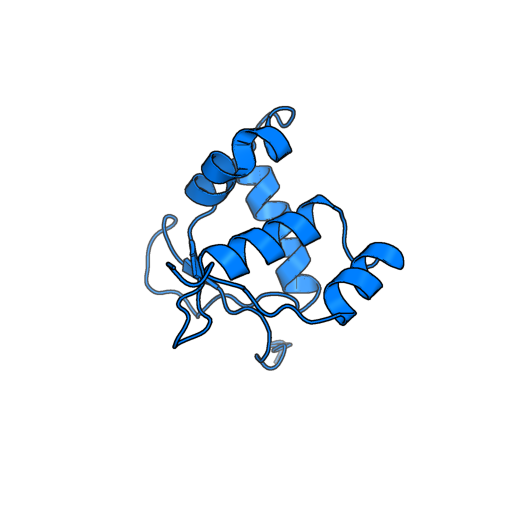.88 78 LYS A CA 1
ATOM 620 C C . LYS A 1 78 ? -0.960 -7.892 7.302 1.00 88.88 78 LYS A C 1
ATOM 622 O O . LYS A 1 78 ? -0.837 -9.062 7.647 1.00 88.88 78 LYS A O 1
ATOM 627 N N . LYS A 1 79 ? -1.241 -7.529 6.048 1.00 90.12 79 LYS A N 1
ATOM 628 C CA . LYS A 1 79 ? -1.376 -8.449 4.908 1.00 90.12 79 LYS A CA 1
ATOM 629 C C . LYS A 1 79 ? -0.033 -8.840 4.275 1.00 90.12 79 LYS A C 1
ATOM 631 O O . LYS A 1 79 ? -0.038 -9.480 3.227 1.00 90.12 79 LYS A O 1
ATOM 636 N N . CYS A 1 80 ? 1.100 -8.459 4.873 1.00 87.62 80 CYS A N 1
ATOM 637 C CA . CYS A 1 80 ? 2.443 -8.729 4.351 1.00 87.62 80 CYS A CA 1
ATOM 638 C C . CYS A 1 80 ? 2.685 -8.173 2.934 1.00 87.62 80 CYS A C 1
ATOM 640 O O . CYS A 1 80 ? 3.465 -8.743 2.175 1.00 87.62 80 CYS A O 1
ATOM 642 N N . ARG A 1 81 ? 2.010 -7.081 2.549 1.00 85.88 81 ARG A N 1
ATOM 643 C CA . ARG A 1 81 ? 2.146 -6.479 1.208 1.00 85.88 81 ARG A CA 1
ATOM 644 C C . ARG A 1 81 ? 3.189 -5.379 1.143 1.00 85.88 81 ARG A C 1
ATOM 646 O O . ARG A 1 81 ? 3.758 -5.140 0.084 1.00 85.88 81 ARG A O 1
ATOM 653 N N . ILE A 1 82 ? 3.432 -4.728 2.274 1.00 86.31 82 ILE A N 1
ATOM 654 C CA . ILE A 1 82 ? 4.462 -3.708 2.427 1.00 86.31 82 ILE A CA 1
ATOM 655 C C . ILE A 1 82 ? 5.243 -3.956 3.712 1.00 86.31 82 ILE A C 1
ATOM 657 O O . ILE A 1 82 ? 4.725 -4.566 4.650 1.00 86.31 82 ILE A O 1
ATOM 661 N N . TRP A 1 83 ? 6.466 -3.442 3.780 1.00 81.75 83 TRP A N 1
ATOM 662 C CA . TRP A 1 83 ? 7.260 -3.432 5.005 1.00 81.75 83 TRP A CA 1
ATOM 663 C C . TRP A 1 83 ? 7.894 -2.058 5.223 1.00 81.75 83 TRP A C 1
ATOM 665 O O . TRP A 1 83 ? 8.346 -1.424 4.269 1.00 81.75 83 TRP A O 1
ATOM 675 N N . PHE A 1 84 ? 7.912 -1.595 6.473 1.00 77.56 84 PHE A N 1
ATOM 676 C CA . PHE A 1 84 ? 8.555 -0.340 6.859 1.00 77.56 84 PHE A CA 1
ATOM 677 C C . PHE A 1 84 ? 9.986 -0.616 7.305 1.00 77.56 84 PHE A C 1
ATOM 679 O O . PHE A 1 84 ? 10.198 -1.445 8.193 1.00 77.56 84 PHE A O 1
ATOM 686 N N . GLU A 1 85 ? 10.959 0.101 6.744 1.00 69.00 85 GLU A N 1
ATOM 687 C CA . GLU A 1 85 ? 12.326 0.032 7.263 1.00 69.00 85 GLU A CA 1
ATOM 688 C C . GLU A 1 85 ? 12.360 0.524 8.720 1.00 69.00 85 GLU A C 1
ATOM 690 O O . GLU A 1 85 ? 11.715 1.519 9.070 1.00 69.00 85 GLU A O 1
ATOM 695 N N . LYS A 1 86 ? 13.066 -0.208 9.598 1.00 58.50 86 LYS A N 1
ATOM 696 C CA . LYS A 1 86 ? 13.172 0.142 11.023 1.00 58.50 86 LYS A CA 1
ATOM 697 C C . LYS A 1 86 ? 13.737 1.565 11.150 1.00 58.50 86 LYS A C 1
ATOM 699 O O . LYS A 1 86 ? 14.885 1.812 10.813 1.00 58.50 86 LYS A O 1
ATOM 704 N N . HIS A 1 87 ? 12.874 2.458 11.632 1.00 54.38 87 HIS A N 1
ATOM 705 C CA . HIS A 1 87 ? 13.007 3.903 11.821 1.00 54.38 87 HIS A CA 1
ATOM 706 C C . HIS A 1 87 ? 14.406 4.540 11.729 1.00 54.38 87 HIS A C 1
ATOM 708 O O . HIS A 1 87 ? 15.252 4.328 12.594 1.00 54.38 87 HIS A O 1
ATOM 714 N N . SER A 1 88 ? 14.529 5.533 10.842 1.00 39.69 88 SER A N 1
ATOM 715 C CA . SER A 1 88 ? 15.416 6.690 11.019 1.00 39.69 88 SER A CA 1
ATOM 716 C C . SER A 1 88 ? 14.597 7.993 11.135 1.00 39.69 88 SER A C 1
ATOM 718 O O . SER A 1 88 ? 14.545 8.789 10.206 1.00 39.69 88 SER A O 1
ATOM 720 N N . GLY A 1 89 ? 13.948 8.204 12.289 1.00 37.53 89 GLY A N 1
ATOM 721 C CA . GLY A 1 89 ? 13.539 9.531 12.789 1.00 37.53 89 GLY A CA 1
ATOM 722 C C . GLY A 1 89 ? 12.282 10.215 12.206 1.00 37.53 89 GLY A C 1
ATOM 723 O O . GLY A 1 89 ? 12.043 10.212 11.010 1.00 37.53 89 GLY A O 1
ATOM 724 N N . SER A 1 90 ? 11.542 10.887 13.108 1.00 43.53 90 SER A N 1
ATOM 725 C CA . SER A 1 90 ? 10.420 11.832 12.906 1.00 43.53 90 SER A CA 1
ATOM 726 C C . SER A 1 90 ? 9.216 11.351 12.073 1.00 43.53 90 SER A C 1
ATOM 728 O O . SER A 1 90 ? 9.323 10.643 11.084 1.00 43.53 90 SER A O 1
ATOM 730 N N . ARG A 1 91 ? 8.013 11.792 12.456 1.00 52.12 91 ARG A N 1
ATOM 731 C CA . ARG A 1 91 ? 6.692 11.439 11.889 1.00 52.12 91 ARG A CA 1
ATOM 732 C C . ARG A 1 91 ? 6.466 11.859 10.415 1.00 52.12 91 ARG A C 1
ATOM 734 O O . ARG A 1 91 ? 5.322 12.047 10.013 1.00 52.12 91 ARG A O 1
ATOM 741 N N . SER A 1 92 ? 7.511 12.043 9.609 1.00 53.12 92 SER A N 1
ATOM 742 C CA . SER A 1 92 ? 7.443 12.799 8.354 1.00 53.12 92 SER A CA 1
ATOM 743 C C . SER A 1 92 ? 8.100 12.157 7.124 1.00 53.12 92 SER A C 1
ATOM 745 O O . SER A 1 92 ? 7.894 12.690 6.037 1.00 53.12 92 SER A O 1
ATOM 747 N N . LYS A 1 93 ? 8.814 11.024 7.213 1.00 55.16 93 LYS A N 1
ATOM 748 C CA . LYS A 1 93 ? 9.233 10.224 6.037 1.00 55.16 93 LYS A CA 1
ATOM 749 C C . LYS A 1 93 ? 9.662 8.815 6.452 1.00 55.16 93 LYS A C 1
ATOM 751 O O . LYS A 1 93 ? 10.370 8.675 7.439 1.00 55.16 93 LYS A O 1
ATOM 756 N N . PHE A 1 94 ? 9.244 7.788 5.717 1.00 67.38 94 PHE A N 1
ATOM 757 C CA . PHE A 1 94 ? 9.677 6.405 5.926 1.00 67.38 94 PHE A CA 1
ATOM 758 C C . PHE A 1 94 ? 9.874 5.682 4.587 1.00 67.38 94 PHE A C 1
ATOM 760 O O . PHE A 1 94 ? 9.197 5.983 3.601 1.00 67.38 94 PHE A O 1
ATOM 767 N N . GLU A 1 95 ? 10.822 4.743 4.546 1.00 71.06 95 GLU A N 1
ATOM 768 C CA . GLU A 1 95 ? 11.029 3.873 3.386 1.00 71.06 95 GLU A CA 1
ATOM 769 C C . GLU A 1 95 ? 10.093 2.664 3.450 1.00 71.06 95 GLU A C 1
ATOM 771 O O . GLU A 1 95 ? 9.960 2.006 4.488 1.00 71.06 95 GLU A O 1
ATOM 776 N N . VAL A 1 96 ? 9.442 2.384 2.322 1.00 66.06 96 VAL A N 1
ATOM 777 C CA . VAL A 1 96 ? 8.523 1.263 2.135 1.00 66.06 96 VAL A CA 1
ATOM 778 C C . VAL A 1 96 ? 9.108 0.290 1.127 1.00 66.06 96 VAL A C 1
ATOM 780 O O . VAL A 1 96 ? 9.476 0.676 0.015 1.00 66.06 96 VAL A O 1
ATOM 783 N N . TRP A 1 97 ? 9.157 -0.977 1.521 1.00 62.81 97 TRP A N 1
ATOM 784 C CA . TRP A 1 97 ? 9.541 -2.092 0.666 1.00 62.81 97 TRP A CA 1
ATOM 785 C C . TRP A 1 97 ? 8.297 -2.741 0.079 1.00 62.81 97 TRP A C 1
ATOM 787 O O . TRP A 1 97 ? 7.341 -3.021 0.809 1.00 62.81 97 TRP A O 1
ATOM 797 N N . ILE A 1 98 ? 8.330 -2.987 -1.228 1.00 59.62 98 ILE A N 1
ATOM 798 C CA . ILE A 1 98 ? 7.215 -3.542 -1.986 1.00 59.62 98 ILE A CA 1
ATOM 799 C C . ILE A 1 98 ? 7.674 -4.892 -2.529 1.00 59.62 98 ILE A C 1
ATOM 801 O O . ILE A 1 98 ? 8.402 -4.955 -3.514 1.00 59.62 98 ILE A O 1
ATOM 805 N N . ASP A 1 99 ? 7.252 -5.951 -1.841 1.00 57.00 99 ASP A N 1
ATOM 806 C CA . ASP A 1 99 ? 7.573 -7.350 -2.136 1.00 57.00 99 ASP A CA 1
ATOM 807 C C . ASP A 1 99 ? 9.052 -7.754 -1.896 1.00 57.00 99 ASP A C 1
ATOM 809 O O . ASP A 1 99 ? 9.992 -7.038 -2.228 1.00 57.00 99 ASP A O 1
ATOM 813 N N . ARG A 1 100 ? 9.263 -8.943 -1.310 1.00 49.25 100 ARG A N 1
ATOM 814 C CA . ARG A 1 100 ? 10.545 -9.509 -0.805 1.00 49.25 100 ARG A CA 1
ATOM 815 C C . ARG A 1 100 ? 11.081 -8.999 0.540 1.00 49.25 100 ARG A C 1
ATOM 817 O O . ARG A 1 100 ? 12.275 -8.736 0.679 1.00 49.25 100 ARG A O 1
ATOM 824 N N . TYR A 1 101 ? 10.256 -8.991 1.581 1.00 54.12 101 TYR A N 1
ATOM 825 C CA . TYR A 1 101 ? 10.786 -9.072 2.947 1.00 54.12 101 TYR A CA 1
ATOM 826 C C . TYR A 1 101 ? 10.167 -10.264 3.675 1.00 54.12 101 TYR A C 1
ATOM 828 O O . TYR A 1 101 ? 8.967 -10.502 3.512 1.00 54.12 101 TYR A O 1
ATOM 836 N N . PRO A 1 102 ? 10.938 -11.038 4.468 1.00 44.28 102 PRO A N 1
ATOM 837 C CA . PRO A 1 102 ? 10.344 -12.041 5.334 1.00 44.28 102 PRO A CA 1
ATOM 838 C C . PRO A 1 102 ? 9.358 -11.310 6.233 1.00 44.28 102 PRO A C 1
ATOM 840 O O . PRO A 1 102 ? 9.735 -10.375 6.945 1.00 44.28 102 PRO A O 1
ATOM 843 N N . CYS A 1 103 ? 8.089 -11.700 6.152 1.00 46.09 103 CYS A N 1
ATOM 844 C CA . CYS A 1 103 ? 7.056 -11.142 6.998 1.00 46.09 103 CYS A CA 1
ATOM 845 C C . CYS A 1 103 ? 7.395 -11.538 8.441 1.00 46.09 103 CYS A C 1
ATOM 847 O O . CYS A 1 103 ? 7.071 -12.634 8.897 1.00 46.09 103 CYS A O 1
ATOM 849 N N . LYS A 1 104 ? 8.176 -10.700 9.130 1.00 43.44 104 LYS A N 1
ATOM 850 C CA . LYS A 1 104 ? 8.609 -10.956 10.497 1.00 43.44 104 LYS A CA 1
ATOM 851 C C . LYS A 1 104 ? 7.376 -10.884 11.387 1.00 43.44 104 LYS A C 1
ATOM 853 O O . LYS A 1 104 ? 6.921 -9.804 11.754 1.00 43.44 104 LYS A O 1
ATOM 858 N N . ARG A 1 105 ? 6.861 -12.059 11.758 1.00 43.31 105 ARG A N 1
ATOM 859 C CA . ARG A 1 105 ? 6.193 -12.267 13.044 1.00 43.31 105 ARG A CA 1
ATOM 860 C C . ARG A 1 105 ? 7.257 -12.110 14.134 1.00 43.31 105 ARG A C 1
ATOM 862 O O . ARG A 1 105 ? 7.730 -13.103 14.670 1.00 43.31 105 ARG A O 1
ATOM 869 N N . ASP A 1 106 ? 7.682 -10.886 14.431 1.00 40.06 106 ASP A N 1
ATOM 870 C CA . ASP A 1 106 ? 8.504 -10.649 15.621 1.00 40.06 106 ASP A CA 1
ATOM 871 C C . ASP A 1 106 ? 7.549 -10.619 16.830 1.00 40.06 106 ASP A C 1
ATOM 873 O O . ASP A 1 106 ? 7.079 -9.573 17.270 1.00 40.06 106 ASP A O 1
ATOM 877 N N . GLY A 1 107 ? 7.200 -11.823 17.285 1.00 43.56 107 GLY A N 1
ATOM 878 C CA . GLY A 1 107 ? 6.628 -12.130 18.589 1.00 43.56 107 GLY A CA 1
ATOM 879 C C . GLY A 1 107 ? 7.467 -13.241 19.210 1.00 43.56 107 GLY A C 1
ATOM 880 O O . GLY A 1 107 ? 7.129 -14.417 19.095 1.00 43.56 107 GLY A O 1
ATOM 881 N N . SER A 1 108 ? 8.611 -12.874 19.781 1.00 35.25 108 SER A N 1
ATOM 882 C CA . SER A 1 108 ? 9.407 -13.672 20.721 1.00 35.25 108 SER A CA 1
ATOM 883 C C . SER A 1 108 ? 10.125 -12.702 21.644 1.00 35.25 108 SER A C 1
ATOM 885 O O . SER A 1 108 ? 10.817 -11.815 21.095 1.00 35.25 108 SER A O 1
#

Secondary structure (DSSP, 8-state):
-PPP------HHHHHHHHTTSS-HHHHHHHHHHHHHB-TTT-EEEE-HHHHHHHTHHHHTTSS-HHHHHHHHHHHHHHTTSEEE-S--SSTT-EEEEES-S-------

Radius of gyration: 14.33 Å; Cα contacts (8 Å, |Δi|>4): 105; chains: 1; bounding box: 32×28×49 Å

Mean predicted aligned error: 8.06 Å

pLDDT: mean 80.34, std 18.42, range [35.25, 97.12]

Sequence (108 aa):
MENPNFIMISRQLFDDYASGQLTAEELVIILHLFYKANIVSGRAGVNYQSVANDLEDLFKNYKNPVNQVNKVMLSLLKKCRIWFEKHSGSRSKFEVWIDRYPCKRDGS

Solvent-accessible surface area (backbone atoms only — not comparable to full-atom values): 6663 Å² total; per-residue (Å²): 130,84,78,76,89,77,82,90,73,66,68,62,62,55,53,34,38,76,71,64,78,33,51,73,69,49,48,51,49,53,52,50,42,62,71,58,25,40,90,88,78,48,38,16,78,44,33,47,61,60,52,29,62,77,39,34,85,82,33,64,88,46,97,51,34,40,61,50,43,46,52,43,53,52,49,3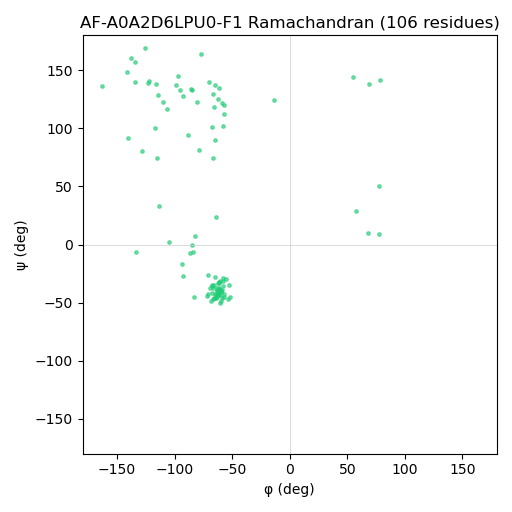5,40,76,69,63,52,39,45,71,61,86,78,84,68,71,104,70,52,48,44,34,41,62,74,92,68,82,75,74,80,86,80,128

Organism: NCBI:txid3101447

Foldseek 3Di:
DPDPPDFDDDPVLVVCVVVVVDDPLLSVVLVVQSVQADPVPQKHKFALVRSCVVPVVVQVPPPDSSVVSVVSVVSCLVVVQKDWDDDDDDRGITIIHGDDDDSDPPDD